Protein AF-A0A2C6CRL5-F1 (afdb_monomer)

Foldseek 3Di:
DVVVVVVVVVVVVVPDPDQPDPPPPVQVVLVVCVVVPHPSNPCVSVVSCCVVVVVVVVVVVVVVVVVVVVVVVVVVPPPPPDDDPPPPDDD

Secondary structure (DSSP, 8-state):
-HHHHHHHHHHHHHT------S-HHHHHHHHHHHHTT-STTTTHHHHHHHHHHHHHHHHHHHHHHHHHHHHHHHTT---PPPPPTT-S---

Structure (mmCIF, N/CA/C/O backbone):
data_AF-A0A2C6CRL5-F1
#
_entry.id   AF-A0A2C6CRL5-F1
#
loop_
_atom_site.group_PDB
_atom_site.id
_atom_site.type_symbol
_atom_site.label_atom_id
_atom_site.label_alt_id
_atom_site.label_comp_id
_atom_site.label_asym_id
_atom_site.label_entity_id
_atom_site.label_seq_id
_atom_site.pdbx_PDB_ins_code
_atom_site.Cartn_x
_atom_site.Cartn_y
_atom_site.Cartn_z
_atom_site.occupancy
_atom_site.B_iso_or_equiv
_atom_site.auth_seq_id
_atom_site.auth_comp_id
_atom_site.auth_asym_id
_atom_site.auth_atom_id
_atom_site.pdbx_PDB_model_num
ATOM 1 N N . MET A 1 1 ? -0.430 24.802 20.944 1.00 59.28 1 MET A N 1
ATOM 2 C CA . MET A 1 1 ? 0.181 23.509 20.557 1.00 59.28 1 MET A CA 1
ATOM 3 C C . MET A 1 1 ? -0.634 22.768 19.497 1.00 59.28 1 MET A C 1
ATOM 5 O O . MET A 1 1 ? -0.069 22.505 18.449 1.00 59.28 1 MET A O 1
ATOM 9 N N . GLN A 1 2 ? -1.948 22.546 19.664 1.00 68.44 2 GLN A N 1
ATOM 10 C CA . GLN A 1 2 ? -2.783 21.834 18.666 1.00 68.44 2 GLN A CA 1
ATOM 11 C C . GLN A 1 2 ? -2.682 22.362 17.221 1.00 68.44 2 GLN A C 1
ATOM 13 O O . GLN A 1 2 ? -2.631 21.574 16.284 1.00 68.44 2 GLN A O 1
ATOM 18 N N . ARG A 1 3 ? -2.602 23.686 17.024 1.00 75.75 3 ARG A N 1
ATOM 19 C CA . ARG A 1 3 ? -2.474 24.290 15.682 1.00 75.75 3 ARG A CA 1
ATOM 20 C C . ARG A 1 3 ? -1.139 23.968 15.003 1.00 75.75 3 ARG A C 1
ATOM 22 O O . ARG A 1 3 ? -1.098 23.775 13.796 1.00 75.75 3 ARG A O 1
ATOM 29 N N . PHE A 1 4 ? -0.068 23.866 15.788 1.00 87.12 4 PHE A N 1
ATOM 30 C CA . PHE A 1 4 ? 1.265 23.525 15.294 1.00 87.12 4 PHE A CA 1
ATOM 31 C C . PHE A 1 4 ? 1.362 22.032 14.965 1.00 87.12 4 PHE A C 1
ATOM 33 O O . PHE A 1 4 ? 1.922 21.659 13.942 1.00 87.12 4 PHE A O 1
ATOM 40 N N . THR A 1 5 ? 0.730 21.183 15.781 1.00 88.12 5 THR A N 1
ATOM 41 C CA . THR A 1 5 ? 0.613 19.741 15.525 1.00 88.12 5 THR A CA 1
ATOM 42 C C . THR A 1 5 ? -0.153 19.450 14.233 1.00 88.12 5 THR A C 1
ATOM 44 O O . THR A 1 5 ? 0.283 18.613 13.452 1.00 88.12 5 THR A O 1
ATOM 47 N N . LEU A 1 6 ? -1.255 20.166 13.972 1.00 90.38 6 LEU A N 1
ATOM 48 C CA . LEU A 1 6 ? -2.017 20.037 12.723 1.00 90.38 6 LEU A CA 1
ATOM 49 C C . LEU A 1 6 ? -1.213 20.494 11.503 1.00 90.38 6 LEU A C 1
ATOM 51 O O . LEU A 1 6 ? -1.237 19.825 10.476 1.00 90.38 6 LEU A O 1
ATOM 55 N N . PHE A 1 7 ? -0.474 21.597 11.626 1.00 92.19 7 PHE A N 1
ATOM 56 C CA . PHE A 1 7 ? 0.397 22.088 10.560 1.00 92.19 7 PHE A CA 1
ATOM 57 C C . PHE A 1 7 ? 1.522 21.095 10.230 1.00 92.19 7 PHE A C 1
ATOM 59 O O . PHE A 1 7 ? 1.765 20.809 9.061 1.00 92.19 7 PHE A O 1
ATOM 66 N N . 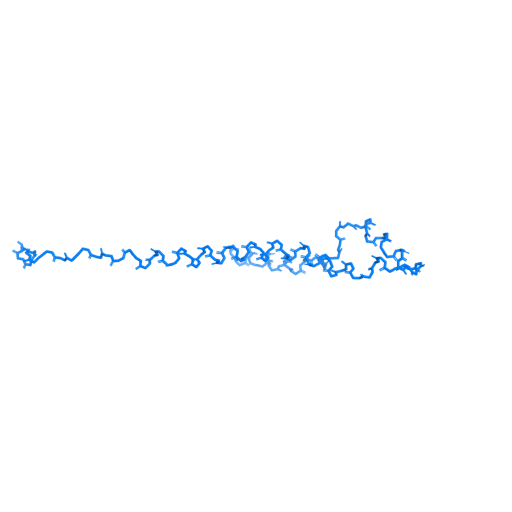LEU A 1 8 ? 2.153 20.507 11.251 1.00 91.00 8 LEU A N 1
ATOM 67 C CA . LEU A 1 8 ? 3.161 19.456 11.088 1.00 91.00 8 LEU A CA 1
ATOM 68 C C . LEU A 1 8 ? 2.592 18.199 10.421 1.00 91.00 8 LEU A C 1
ATOM 70 O O . LEU A 1 8 ? 3.218 17.654 9.519 1.00 91.00 8 LEU A O 1
ATOM 74 N N . LEU A 1 9 ? 1.396 17.763 10.825 1.00 89.94 9 LEU A N 1
ATOM 75 C CA . LEU A 1 9 ? 0.701 16.631 10.205 1.00 89.94 9 LEU A CA 1
ATOM 76 C C . LEU A 1 9 ? 0.402 16.880 8.725 1.00 89.94 9 LEU A C 1
ATOM 78 O O . LEU A 1 9 ? 0.613 15.998 7.896 1.00 89.94 9 LEU A O 1
ATOM 82 N N . LEU A 1 10 ? -0.055 18.089 8.400 1.00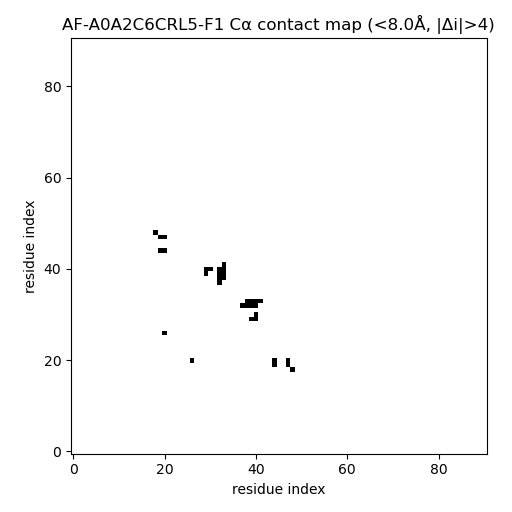 89.94 10 LEU A N 1
ATOM 83 C CA . LEU A 1 10 ? -0.332 18.499 7.029 1.00 89.94 10 LEU A CA 1
ATOM 84 C C . LEU A 1 10 ? 0.952 18.484 6.186 1.00 89.94 10 LEU A C 1
ATOM 86 O O . LEU A 1 10 ? 0.972 17.930 5.093 1.00 89.94 10 LEU A O 1
ATOM 90 N N . LEU A 1 11 ? 2.041 19.037 6.721 1.00 89.75 11 LEU A N 1
ATOM 91 C CA . LEU A 1 11 ? 3.334 19.092 6.044 1.00 89.75 11 LEU A CA 1
ATOM 92 C C . LEU A 1 11 ? 3.909 17.694 5.779 1.00 89.75 11 LEU A C 1
ATOM 94 O O . LEU A 1 11 ? 4.400 17.440 4.685 1.00 89.75 11 LEU A O 1
ATOM 98 N N . VAL A 1 12 ? 3.791 16.771 6.737 1.00 85.19 12 VAL A N 1
ATOM 99 C CA . VAL A 1 12 ? 4.202 15.368 6.556 1.00 85.19 12 VAL A CA 1
ATOM 100 C C . VAL A 1 12 ? 3.364 14.677 5.482 1.00 85.19 12 VAL A C 1
ATOM 102 O O . VAL A 1 12 ? 3.921 13.951 4.667 1.00 85.19 12 VAL A O 1
ATOM 105 N N . PHE A 1 13 ? 2.053 14.927 5.436 1.00 82.75 13 PHE A N 1
ATOM 106 C CA . PHE A 1 13 ? 1.162 14.344 4.430 1.00 82.75 13 PHE A CA 1
ATOM 107 C C . PHE A 1 13 ? 1.515 14.785 3.002 1.00 82.75 13 PHE A C 1
ATOM 109 O O . PHE A 1 13 ? 1.534 13.960 2.094 1.00 82.75 13 PHE A O 1
ATOM 116 N N . PHE A 1 14 ? 1.854 16.063 2.808 1.00 81.50 14 PHE A N 1
ATOM 117 C CA . PHE A 1 14 ? 2.286 16.588 1.506 1.00 81.50 14 PHE A CA 1
ATOM 118 C C . PHE A 1 14 ? 3.742 16.255 1.152 1.00 81.50 14 PHE A C 1
ATOM 120 O O . PHE A 1 14 ? 4.121 16.359 -0.011 1.00 81.50 14 PHE A O 1
ATOM 127 N N . ALA A 1 15 ? 4.554 15.855 2.132 1.00 78.69 15 ALA A N 1
ATOM 128 C CA . ALA A 1 15 ? 5.941 15.441 1.932 1.00 78.69 15 ALA A CA 1
ATOM 129 C C . ALA A 1 15 ? 6.097 13.932 1.677 1.00 78.69 15 ALA A C 1
ATOM 131 O O . ALA A 1 15 ? 7.225 13.458 1.537 1.00 78.69 15 ALA A O 1
ATOM 132 N N . LEU A 1 16 ? 4.998 13.168 1.629 1.00 69.88 16 LEU A N 1
ATOM 133 C CA . LEU A 1 16 ? 5.056 11.758 1.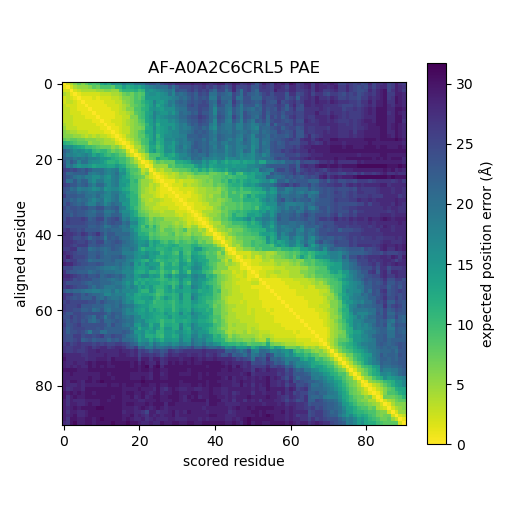258 1.00 69.88 16 LEU A CA 1
ATOM 134 C C . LEU A 1 16 ? 5.505 11.654 -0.208 1.00 69.88 16 LEU A C 1
ATOM 136 O O . LEU A 1 16 ? 4.807 12.165 -1.086 1.00 69.88 16 LEU A O 1
ATOM 140 N N . PRO A 1 17 ? 6.652 11.017 -0.503 1.00 61.09 17 PRO A N 1
ATOM 141 C CA . PRO A 1 17 ? 7.044 10.786 -1.882 1.00 61.09 17 PRO A CA 1
ATOM 142 C C . PRO A 1 17 ? 6.013 9.879 -2.562 1.00 61.09 17 PRO A C 1
ATOM 144 O O . PRO A 1 17 ? 5.456 8.974 -1.932 1.00 61.09 17 PRO A O 1
ATOM 1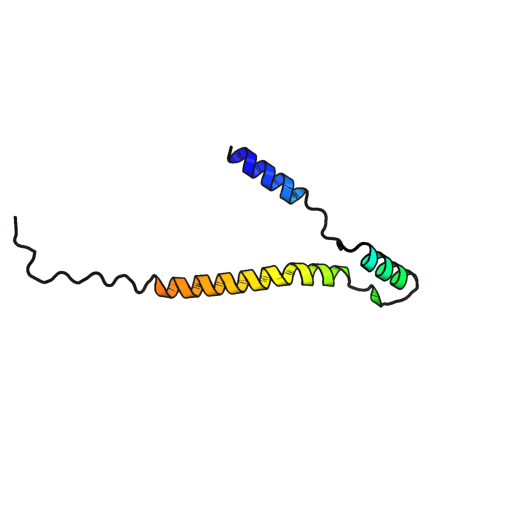47 N N . GLU A 1 18 ? 5.792 10.110 -3.858 1.00 58.28 18 GLU A N 1
ATOM 148 C CA . GLU A 1 18 ? 5.069 9.187 -4.732 1.00 58.28 18 GLU A CA 1
ATOM 149 C C . GLU A 1 18 ? 5.584 7.766 -4.477 1.00 58.28 18 GLU A C 1
ATOM 151 O O . GLU A 1 18 ? 6.793 7.517 -4.483 1.00 58.28 18 GLU A O 1
ATOM 156 N N . LEU A 1 19 ? 4.660 6.850 -4.189 1.00 55.84 19 LEU A N 1
ATOM 157 C CA . LEU A 1 19 ? 4.898 5.507 -3.656 1.00 55.84 19 LEU A CA 1
ATOM 158 C C . LEU A 1 19 ? 5.470 4.556 -4.726 1.00 55.84 19 LEU A C 1
ATOM 160 O O . LEU A 1 19 ? 4.970 3.459 -4.965 1.00 55.84 19 LEU A O 1
ATOM 164 N N . ALA A 1 20 ? 6.519 4.987 -5.415 1.00 54.31 20 ALA A N 1
ATOM 165 C CA . ALA A 1 20 ? 7.145 4.267 -6.500 1.00 54.31 20 ALA A CA 1
ATOM 166 C C . ALA A 1 20 ? 8.153 3.257 -5.925 1.00 54.31 20 ALA A C 1
ATOM 168 O O . ALA A 1 20 ? 9.303 3.594 -5.671 1.00 54.31 20 ALA A O 1
ATOM 169 N N . ALA A 1 21 ? 7.685 2.024 -5.706 1.00 50.41 21 ALA A N 1
ATOM 170 C CA . ALA A 1 21 ? 8.452 0.799 -5.430 1.00 50.41 21 ALA A CA 1
ATOM 171 C C . ALA A 1 21 ? 9.689 0.959 -4.512 1.00 50.41 21 ALA A C 1
ATOM 173 O O . ALA A 1 21 ? 10.797 1.207 -4.979 1.00 50.41 21 ALA A O 1
ATOM 174 N N . GLN A 1 22 ? 9.550 0.688 -3.211 1.00 47.28 22 GLN A N 1
ATOM 175 C CA . GLN A 1 22 ? 10.677 0.731 -2.259 1.00 47.28 22 GLN A CA 1
ATOM 176 C C . GLN A 1 22 ? 11.699 -0.423 -2.385 1.00 47.28 22 GLN A C 1
ATOM 178 O O . GLN A 1 22 ? 12.585 -0.559 -1.545 1.00 47.28 22 GLN A O 1
ATOM 183 N N . CYS A 1 23 ? 11.645 -1.234 -3.444 1.00 64.44 23 CYS A N 1
ATOM 184 C CA . CYS A 1 23 ? 12.730 -2.154 -3.790 1.00 64.44 23 CYS A CA 1
ATOM 185 C C . CYS A 1 23 ? 13.375 -1.697 -5.108 1.00 64.44 23 CYS A C 1
ATOM 187 O O . CYS A 1 23 ? 12.933 -2.124 -6.179 1.00 64.44 23 CYS A O 1
ATOM 189 N N . PRO A 1 24 ? 14.423 -0.847 -5.056 1.00 58.50 24 PRO A N 1
ATOM 190 C CA . PRO A 1 24 ? 15.075 -0.320 -6.256 1.00 58.50 24 PRO A CA 1
ATOM 191 C C . PRO A 1 24 ? 15.690 -1.429 -7.121 1.00 58.50 24 PRO A C 1
ATOM 193 O O . PRO A 1 24 ? 15.791 -1.273 -8.333 1.00 58.50 24 PRO A O 1
ATOM 196 N N . MET A 1 25 ? 16.022 -2.582 -6.524 1.00 55.88 25 MET A N 1
ATOM 197 C CA . MET A 1 25 ? 16.571 -3.725 -7.255 1.00 55.88 25 MET A CA 1
ATOM 198 C C . MET A 1 25 ? 15.518 -4.415 -8.143 1.00 55.88 25 MET A C 1
ATOM 200 O O . MET A 1 25 ? 15.757 -4.615 -9.329 1.00 55.88 25 MET A O 1
ATOM 204 N N . CYS A 1 26 ? 14.324 -4.710 -7.612 1.00 64.50 26 CYS A N 1
ATOM 205 C CA . CYS A 1 26 ? 13.257 -5.380 -8.369 1.00 64.50 26 CYS A CA 1
ATOM 206 C C . CYS A 1 26 ? 12.708 -4.503 -9.502 1.00 64.50 26 CYS A C 1
ATOM 208 O O . CYS A 1 26 ? 12.367 -5.006 -10.570 1.00 64.50 26 CYS A O 1
ATOM 210 N N . ARG A 1 27 ? 12.660 -3.183 -9.283 1.00 64.44 27 ARG A N 1
ATOM 211 C CA . ARG A 1 27 ? 12.248 -2.217 -10.304 1.00 64.44 27 ARG A CA 1
ATOM 212 C C . ARG A 1 27 ? 13.274 -2.109 -11.434 1.00 64.44 27 ARG A C 1
ATOM 214 O O . ARG A 1 27 ? 12.886 -2.192 -12.593 1.00 64.44 27 ARG A O 1
ATOM 221 N N . ALA A 1 28 ? 14.563 -2.002 -11.108 1.00 66.56 28 ALA A N 1
ATOM 222 C CA . ALA A 1 28 ? 15.624 -1.908 -12.109 1.00 66.56 28 ALA A CA 1
ATOM 223 C C . ALA A 1 28 ? 15.683 -3.146 -13.020 1.00 66.56 28 ALA A C 1
ATOM 225 O O . ALA A 1 28 ? 15.847 -3.009 -14.232 1.00 66.56 28 ALA A O 1
ATOM 226 N N . THR A 1 29 ? 15.493 -4.351 -12.470 1.00 68.94 29 THR A N 1
ATOM 227 C CA . THR A 1 29 ? 15.436 -5.595 -13.258 1.00 68.94 29 THR A CA 1
ATOM 228 C C . THR A 1 29 ? 14.198 -5.657 -14.155 1.00 68.94 29 THR A C 1
ATOM 230 O O . THR A 1 29 ? 14.299 -6.061 -15.311 1.00 68.94 29 THR A O 1
ATOM 233 N N . ALA A 1 30 ? 13.032 -5.228 -13.667 1.00 68.88 30 ALA A N 1
ATOM 234 C CA . ALA A 1 30 ? 11.806 -5.209 -14.465 1.00 68.88 30 ALA A CA 1
ATOM 235 C C . ALA A 1 30 ? 11.864 -4.173 -15.607 1.00 68.88 30 ALA A C 1
ATOM 237 O O . ALA A 1 30 ? 11.447 -4.467 -16.727 1.00 68.88 30 ALA A O 1
ATOM 238 N N . GLU A 1 31 ? 12.425 -2.986 -15.351 1.00 66.31 31 GLU A N 1
ATOM 239 C CA . GLU A 1 31 ? 12.609 -1.931 -16.358 1.00 66.31 31 GLU A CA 1
ATOM 240 C C . GLU A 1 31 ? 13.656 -2.323 -17.416 1.00 66.31 31 GLU A C 1
ATOM 242 O O . GLU A 1 31 ? 13.425 -2.118 -18.607 1.00 66.31 31 GLU A O 1
ATOM 247 N N . THR A 1 32 ? 14.769 -2.957 -17.022 1.00 67.19 32 THR A N 1
ATOM 248 C CA . THR A 1 32 ? 15.779 -3.457 -17.979 1.00 67.19 32 THR A CA 1
ATOM 249 C C . THR A 1 32 ? 15.266 -4.614 -18.834 1.00 67.19 32 THR A C 1
ATOM 251 O O . THR A 1 32 ? 15.566 -4.659 -20.025 1.00 67.19 32 THR A O 1
ATOM 254 N N . ASN A 1 33 ? 14.452 -5.521 -18.287 1.00 70.50 33 ASN A N 1
ATOM 255 C CA . ASN A 1 33 ? 13.800 -6.557 -19.094 1.00 70.50 33 ASN A CA 1
ATOM 256 C C . ASN A 1 33 ? 12.813 -5.956 -20.103 1.00 70.50 33 ASN A C 1
ATOM 258 O O . ASN A 1 33 ? 12.802 -6.378 -21.257 1.00 70.50 33 ASN A O 1
ATOM 262 N N . LEU A 1 34 ? 12.054 -4.925 -19.715 1.00 72.69 34 LEU A N 1
ATOM 263 C CA . LEU A 1 34 ? 11.143 -4.226 -20.625 1.00 72.69 34 LEU A CA 1
ATOM 264 C C . LEU A 1 34 ? 11.886 -3.469 -21.739 1.00 72.69 34 LEU A C 1
ATOM 266 O O . LEU A 1 34 ? 11.475 -3.532 -22.896 1.00 72.69 34 LEU A O 1
ATOM 270 N N . ALA A 1 35 ? 13.012 -2.820 -21.420 1.00 68.31 35 ALA A N 1
ATOM 271 C CA . ALA A 1 35 ? 13.861 -2.131 -22.399 1.00 68.31 35 ALA A CA 1
ATOM 272 C C . ALA A 1 35 ? 14.476 -3.080 -23.446 1.00 68.31 35 ALA A C 1
ATOM 274 O O . ALA A 1 35 ? 14.718 -2.672 -24.579 1.00 68.31 35 ALA A O 1
ATOM 275 N N . ASN A 1 36 ? 14.676 -4.351 -23.085 1.00 78.06 36 ASN A N 1
ATOM 276 C CA . ASN A 1 36 ? 15.179 -5.401 -23.973 1.00 78.06 36 ASN A CA 1
ATOM 277 C C . ASN A 1 36 ? 14.059 -6.199 -24.677 1.00 78.06 36 ASN A C 1
ATOM 279 O O . ASN A 1 36 ? 14.336 -7.222 -25.300 1.00 78.06 36 ASN A O 1
ATOM 283 N N . GLY A 1 37 ? 12.800 -5.745 -24.595 1.00 73.94 37 GLY A N 1
ATOM 284 C CA . GLY A 1 37 ? 11.652 -6.349 -25.287 1.00 73.94 37 GLY A CA 1
ATOM 285 C C . GLY A 1 37 ? 10.887 -7.420 -24.498 1.00 73.94 37 GLY A C 1
ATOM 286 O O . GLY A 1 37 ? 9.976 -8.039 -25.046 1.00 73.94 37 GLY A O 1
ATOM 287 N N . GLY A 1 38 ? 11.220 -7.645 -23.225 1.00 69.50 38 GLY A N 1
ATOM 288 C CA . GLY A 1 38 ? 10.497 -8.552 -22.330 1.00 69.50 38 GLY A CA 1
ATOM 289 C C . GLY A 1 38 ? 9.215 -7.930 -21.765 1.00 69.50 38 GLY A C 1
ATOM 290 O O . GLY A 1 38 ? 9.134 -6.731 -21.535 1.00 69.50 38 GLY A O 1
ATOM 291 N N . THR A 1 39 ? 8.184 -8.730 -21.498 1.00 69.38 39 THR A N 1
ATOM 292 C CA . THR A 1 39 ? 6.878 -8.231 -21.013 1.00 69.38 39 THR A CA 1
ATOM 293 C C . THR A 1 39 ? 6.732 -8.242 -19.490 1.00 69.38 39 THR A C 1
ATOM 295 O O . THR A 1 39 ? 5.740 -7.745 -18.964 1.00 69.38 39 THR A O 1
ATOM 298 N N . GLU A 1 40 ? 7.715 -8.779 -18.767 1.00 65.31 40 GLU A N 1
ATOM 299 C CA . GLU A 1 40 ? 7.634 -9.068 -17.326 1.00 65.31 40 GLU A CA 1
ATOM 300 C C . GLU A 1 40 ? 7.557 -7.816 -16.428 1.00 65.31 40 GLU A C 1
ATOM 302 O O . GLU A 1 40 ? 7.176 -7.908 -15.264 1.00 65.31 40 GLU A O 1
ATOM 307 N N . GLY A 1 41 ? 7.866 -6.631 -16.970 1.00 62.34 41 GLY A N 1
ATOM 308 C CA . GLY A 1 41 ? 7.732 -5.343 -16.278 1.00 62.34 41 GLY A CA 1
ATOM 309 C C . GLY A 1 41 ? 6.402 -4.610 -16.505 1.00 62.3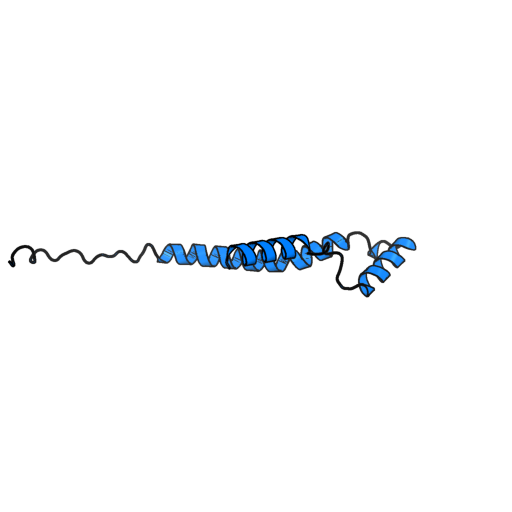4 41 GLY A C 1
ATOM 310 O O . GLY A 1 41 ? 6.161 -3.578 -15.872 1.00 62.34 41 GLY A O 1
ATOM 311 N N . GLN A 1 42 ? 5.525 -5.099 -17.392 1.00 63.97 42 GLN A N 1
ATOM 312 C CA . GLN A 1 42 ? 4.252 -4.428 -17.672 1.00 63.97 42 GLN A CA 1
ATOM 313 C C . GLN A 1 42 ? 3.297 -4.559 -16.474 1.00 63.97 42 GLN A C 1
ATOM 315 O O . GLN A 1 42 ? 2.881 -5.651 -16.104 1.00 63.97 42 GLN A O 1
ATOM 320 N N . GLY A 1 43 ? 2.927 -3.428 -15.863 1.00 65.44 43 GLY A N 1
ATOM 321 C CA . GLY A 1 43 ? 1.937 -3.382 -14.776 1.00 65.44 43 GLY A CA 1
ATOM 322 C C . GLY A 1 43 ? 2.498 -3.420 -13.348 1.00 65.44 43 GLY A C 1
ATOM 323 O O . GLY A 1 43 ? 1.715 -3.415 -12.398 1.00 65.44 43 GLY A O 1
ATOM 324 N N . LEU A 1 44 ? 3.824 -3.370 -13.167 1.00 62.53 44 LEU A N 1
ATOM 325 C CA . LEU A 1 44 ? 4.474 -3.369 -11.845 1.00 62.53 44 LEU A CA 1
ATOM 326 C C . LEU A 1 44 ? 3.938 -2.272 -10.899 1.00 62.53 44 LEU A C 1
ATOM 328 O O . LEU A 1 44 ? 3.751 -2.513 -9.707 1.00 62.53 44 LEU A O 1
ATOM 332 N N . ASN A 1 45 ? 3.632 -1.085 -11.432 1.00 61.75 45 ASN A N 1
ATOM 333 C CA . ASN A 1 45 ? 3.110 0.040 -10.646 1.00 61.75 45 ASN A CA 1
ATOM 334 C C . ASN A 1 45 ? 1.719 -0.259 -10.043 1.00 61.75 45 ASN A C 1
ATOM 336 O O . ASN A 1 45 ? 1.444 0.066 -8.888 1.00 61.75 45 ASN A O 1
ATOM 340 N N . ASN A 1 46 ? 0.874 -0.990 -10.779 1.00 67.12 46 ASN A N 1
ATOM 341 C CA . ASN A 1 46 ? -0.440 -1.413 -10.287 1.00 67.12 46 ASN A CA 1
ATOM 342 C C . ASN A 1 46 ? -0.311 -2.471 -9.183 1.00 67.12 46 ASN A C 1
ATOM 344 O O . ASN A 1 46 ? -1.062 -2.439 -8.210 1.00 67.12 46 ASN A O 1
ATOM 348 N N . GLY A 1 47 ? 0.669 -3.375 -9.298 1.00 67.88 47 GLY A N 1
ATOM 349 C CA . GLY A 1 47 ? 0.941 -4.394 -8.280 1.00 67.88 47 GLY A CA 1
ATOM 350 C C . GLY A 1 47 ? 1.328 -3.800 -6.921 1.00 67.88 47 GLY A C 1
ATOM 351 O O . GLY A 1 47 ? 0.863 -4.274 -5.885 1.00 67.88 47 GLY A O 1
ATOM 352 N N . ILE A 1 48 ? 2.114 -2.719 -6.912 1.00 70.94 48 ILE A N 1
ATOM 353 C CA . ILE A 1 48 ? 2.544 -2.038 -5.679 1.00 70.94 48 ILE A CA 1
ATOM 354 C C . ILE A 1 48 ? 1.366 -1.353 -4.984 1.00 70.94 48 ILE A C 1
ATOM 356 O O . ILE A 1 48 ? 1.189 -1.527 -3.777 1.00 70.94 48 ILE A O 1
ATOM 360 N N . MET A 1 49 ? 0.525 -0.628 -5.732 1.00 69.62 49 MET A N 1
ATOM 361 C CA . MET A 1 49 ? -0.679 -0.017 -5.156 1.00 69.62 49 MET A CA 1
ATOM 362 C C . MET A 1 49 ? -1.642 -1.072 -4.596 1.00 69.62 49 MET A C 1
ATOM 364 O O . MET A 1 49 ? -2.234 -0.856 -3.540 1.00 69.62 49 MET A O 1
ATOM 368 N N . TYR A 1 50 ? -1.761 -2.233 -5.249 1.00 73.62 50 TYR A N 1
ATOM 369 C CA . TYR A 1 50 ? -2.623 -3.317 -4.775 1.00 73.62 50 TYR A CA 1
ATOM 370 C C . TYR A 1 50 ? -2.096 -3.949 -3.479 1.00 73.62 50 TYR A C 1
ATOM 372 O O . TYR A 1 50 ? -2.856 -4.116 -2.528 1.00 73.62 50 TYR A O 1
ATOM 380 N N . MET A 1 51 ? -0.793 -4.241 -3.402 1.00 75.81 51 MET A N 1
ATOM 381 C CA . MET A 1 51 ? -0.168 -4.833 -2.211 1.00 75.81 51 MET A CA 1
ATOM 382 C C . MET A 1 51 ? -0.169 -3.891 -1.004 1.00 75.81 51 MET A C 1
ATOM 384 O O . MET A 1 51 ? -0.349 -4.347 0.123 1.00 75.81 51 MET A O 1
ATOM 388 N N . LEU A 1 52 ? -0.008 -2.582 -1.225 1.00 77.56 52 LEU A N 1
ATOM 389 C CA . LEU A 1 52 ? -0.071 -1.588 -0.153 1.00 77.56 52 LEU A CA 1
ATOM 390 C C . LEU A 1 52 ? -1.513 -1.253 0.242 1.00 77.56 52 LEU A C 1
ATOM 392 O O . LEU A 1 52 ? -1.777 -1.077 1.424 1.00 77.56 52 LEU A O 1
ATOM 396 N N . GLY A 1 53 ? -2.459 -1.211 -0.700 1.00 84.94 53 GLY A N 1
ATOM 397 C CA . GLY A 1 53 ? -3.866 -0.900 -0.423 1.00 84.94 53 GLY A CA 1
ATOM 398 C C . GLY A 1 53 ? -4.643 -2.037 0.250 1.00 84.94 53 GLY A C 1
ATOM 399 O O . GLY A 1 53 ? -5.462 -1.792 1.138 1.00 84.94 53 GLY A O 1
ATOM 400 N N . MET A 1 54 ? -4.371 -3.289 -0.127 1.00 89.06 54 MET A N 1
ATOM 401 C CA . MET A 1 54 ? -5.074 -4.473 0.380 1.00 89.06 54 MET A CA 1
ATOM 402 C C . MET A 1 54 ? -5.085 -4.604 1.919 1.00 89.06 54 MET A C 1
ATOM 404 O O . MET A 1 54 ? -6.179 -4.774 2.467 1.00 89.06 54 MET A O 1
ATOM 408 N N . PRO A 1 55 ? -3.963 -4.459 2.658 1.00 85.06 55 PRO A N 1
ATOM 409 C CA . PRO A 1 55 ? -3.983 -4.585 4.117 1.00 85.06 55 PRO A CA 1
ATOM 410 C C . PRO A 1 55 ? -4.871 -3.531 4.794 1.00 85.06 55 PRO A C 1
ATOM 412 O O . PRO A 1 55 ? -5.588 -3.856 5.742 1.00 85.06 55 PRO A O 1
ATOM 415 N N . TYR A 1 56 ? -4.904 -2.293 4.288 1.00 90.06 56 TYR A N 1
ATOM 416 C CA . TYR A 1 56 ? -5.780 -1.251 4.834 1.00 90.06 56 TYR A CA 1
ATOM 417 C C . TYR A 1 56 ? -7.256 -1.536 4.559 1.00 90.06 56 TYR A C 1
ATOM 419 O O . TYR A 1 56 ? -8.088 -1.333 5.444 1.00 90.06 56 TYR A O 1
ATOM 427 N N . LEU A 1 57 ? -7.586 -2.049 3.369 1.00 93.44 57 LEU A N 1
ATOM 428 C CA . LEU A 1 57 ? -8.954 -2.451 3.041 1.00 93.44 57 LEU A CA 1
ATOM 429 C C . LEU A 1 57 ? -9.427 -3.585 3.951 1.00 93.44 57 LEU A C 1
ATOM 431 O O . LEU A 1 57 ? -10.525 -3.502 4.502 1.00 93.44 57 LEU A O 1
ATOM 435 N N . VAL A 1 58 ? -8.599 -4.608 4.175 1.00 95.56 58 VAL A N 1
ATOM 436 C CA . VAL A 1 58 ? -8.942 -5.725 5.067 1.00 95.56 58 VAL A CA 1
ATOM 437 C C . VAL A 1 58 ? -9.186 -5.229 6.492 1.00 95.56 58 VAL A C 1
ATOM 439 O O . VAL A 1 58 ? -10.242 -5.505 7.065 1.00 95.56 58 VAL A O 1
ATOM 442 N N . ILE A 1 59 ? -8.259 -4.443 7.047 1.00 95.88 59 ILE A N 1
ATOM 443 C CA . ILE A 1 59 ? -8.378 -3.914 8.413 1.00 95.88 59 ILE A CA 1
ATOM 444 C C . ILE A 1 59 ? -9.605 -3.004 8.543 1.00 95.88 59 ILE A C 1
ATOM 446 O O . ILE A 1 59 ? -10.384 -3.160 9.485 1.00 95.88 59 ILE A O 1
ATOM 450 N N . GLY A 1 60 ? -9.817 -2.090 7.592 1.00 96.69 60 GLY A N 1
ATOM 451 C CA . GLY A 1 60 ? -10.964 -1.180 7.591 1.00 96.69 60 GLY A CA 1
ATOM 452 C C . GLY A 1 60 ? -12.298 -1.922 7.529 1.00 96.69 60 GLY A C 1
ATOM 453 O O . GLY A 1 60 ? -13.227 -1.591 8.267 1.00 96.69 60 GLY A O 1
ATOM 454 N N . THR A 1 61 ? -12.375 -2.981 6.722 1.00 96.50 61 THR A N 1
ATOM 455 C CA . THR A 1 61 ? -13.580 -3.808 6.593 1.00 96.50 61 THR A CA 1
ATOM 456 C C . THR A 1 61 ? -13.885 -4.545 7.899 1.00 96.50 61 THR A C 1
ATOM 458 O O . THR A 1 61 ? -15.004 -4.467 8.409 1.00 96.50 61 THR A O 1
ATOM 461 N N . ILE A 1 62 ? -12.884 -5.197 8.500 1.00 96.12 62 ILE A N 1
ATOM 462 C CA . ILE A 1 62 ? -13.027 -5.894 9.789 1.00 96.12 62 ILE A CA 1
ATOM 463 C C . ILE A 1 62 ? -13.441 -4.913 10.895 1.00 96.12 62 ILE A C 1
ATOM 465 O O . ILE A 1 62 ? -14.389 -5.184 11.637 1.00 96.12 62 ILE A O 1
ATOM 469 N N . ALA A 1 63 ? -12.779 -3.756 10.984 1.00 95.44 63 ALA A N 1
ATOM 470 C CA . ALA A 1 63 ? -13.088 -2.726 11.973 1.00 95.44 63 ALA A CA 1
ATOM 471 C C . ALA A 1 63 ? -14.524 -2.195 11.821 1.00 95.44 63 ALA A C 1
ATOM 473 O O . ALA A 1 63 ? -15.246 -2.064 12.815 1.00 95.44 63 ALA A O 1
ATOM 474 N N . PHE A 1 64 ? -14.970 -1.950 10.585 1.00 95.62 64 PHE A N 1
ATOM 475 C CA . PHE A 1 64 ? -16.331 -1.505 10.288 1.00 95.62 64 PHE A CA 1
ATOM 476 C C . PHE A 1 64 ? -17.384 -2.534 10.718 1.00 95.62 64 PHE A C 1
ATOM 478 O O . PHE A 1 64 ? -18.348 -2.182 11.407 1.00 95.62 64 PHE A O 1
ATOM 485 N N . PHE A 1 65 ? -17.197 -3.812 10.367 1.00 95.62 65 PHE A N 1
ATOM 486 C CA . PHE A 1 65 ? -18.122 -4.876 10.768 1.00 95.62 65 PHE A CA 1
ATOM 487 C C . PHE A 1 65 ? -18.148 -5.079 12.283 1.00 95.62 65 PHE A C 1
ATOM 489 O O . PHE A 1 65 ? -19.229 -5.226 12.858 1.00 95.62 65 PHE A O 1
ATOM 496 N N . TRP A 1 66 ? -16.991 -5.028 12.947 1.00 94.06 66 TRP A N 1
ATOM 497 C CA . TRP A 1 66 ? -16.904 -5.129 14.403 1.00 94.06 66 TRP A CA 1
ATOM 498 C C . TRP A 1 66 ? -17.661 -3.994 15.101 1.00 94.06 66 TRP A C 1
ATOM 500 O O . TRP A 1 66 ? -18.482 -4.242 15.987 1.00 94.06 66 TRP A O 1
ATOM 510 N N . TRP A 1 67 ? -17.452 -2.754 14.658 1.00 92.88 67 TRP A N 1
ATOM 511 C CA . TRP A 1 67 ? -18.146 -1.585 15.191 1.00 92.88 67 TRP A CA 1
ATOM 512 C C . TRP A 1 67 ? -19.658 -1.656 14.959 1.00 92.88 67 TRP A C 1
ATOM 514 O O . TRP A 1 67 ? -20.442 -1.436 15.885 1.00 92.88 67 TRP A O 1
ATOM 524 N N . ARG A 1 68 ? -20.082 -2.037 13.747 1.00 90.38 68 ARG A N 1
ATOM 525 C CA . ARG A 1 68 ? -21.499 -2.233 13.413 1.00 90.38 68 ARG A CA 1
ATOM 526 C C . ARG A 1 68 ? -22.139 -3.311 14.286 1.00 90.38 68 ARG A C 1
ATOM 528 O O . ARG A 1 68 ? -23.271 -3.129 14.726 1.00 90.38 68 ARG A O 1
ATOM 535 N N . ASN A 1 69 ? -21.436 -4.413 14.544 1.00 87.88 69 ASN A N 1
ATOM 536 C CA . ASN A 1 69 ? -21.950 -5.496 15.376 1.00 87.88 69 ASN A CA 1
ATOM 537 C C . ASN A 1 69 ? -22.066 -5.081 16.851 1.00 87.88 69 ASN A C 1
ATOM 539 O O . ASN A 1 69 ? -23.068 -5.375 17.494 1.00 87.88 69 ASN A O 1
ATOM 543 N N . ARG A 1 70 ? -21.096 -4.323 17.380 1.00 80.25 70 ARG A N 1
ATOM 544 C CA . ARG A 1 70 ? -21.155 -3.828 18.765 1.00 80.25 70 ARG A CA 1
ATOM 545 C C . ARG A 1 70 ? -22.229 -2.770 18.998 1.00 80.25 70 ARG A C 1
ATOM 547 O O . ARG A 1 70 ? -22.791 -2.726 20.087 1.00 80.25 70 ARG A O 1
ATOM 554 N N . ARG A 1 71 ? -22.576 -1.965 17.990 1.00 66.38 71 ARG A N 1
ATOM 555 C CA . ARG A 1 71 ? -23.695 -1.014 18.108 1.00 66.38 71 ARG A CA 1
ATOM 556 C C . ARG A 1 71 ? -25.052 -1.696 18.255 1.00 66.38 71 ARG A C 1
ATOM 558 O O . ARG A 1 71 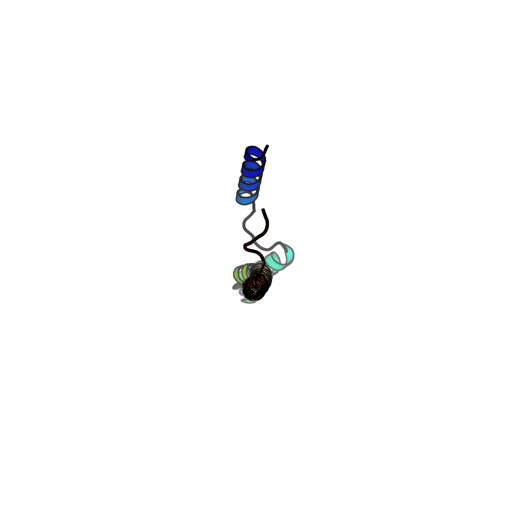? -25.888 -1.182 18.980 1.00 66.38 71 ARG A O 1
ATOM 565 N N . LYS A 1 72 ? -25.235 -2.900 17.705 1.00 59.00 72 LYS A N 1
ATOM 566 C CA . LYS A 1 72 ? -26.465 -3.684 17.917 1.00 59.00 72 LYS A CA 1
ATOM 567 C C . LYS A 1 72 ? -26.636 -4.202 19.356 1.00 59.00 72 LYS A C 1
ATOM 569 O O . LYS A 1 72 ? -27.724 -4.645 19.698 1.00 59.00 72 LYS A O 1
ATOM 574 N N . GLY A 1 73 ? -25.589 -4.150 20.188 1.00 55.56 73 GLY A N 1
ATOM 575 C CA . GLY A 1 73 ? -25.640 -4.524 21.609 1.00 55.56 73 GLY A CA 1
ATOM 576 C C . GLY A 1 73 ? -25.783 -3.345 22.579 1.00 55.56 73 GLY A C 1
ATOM 577 O O . GLY A 1 73 ? -26.113 -3.565 23.739 1.00 55.56 73 GLY A O 1
ATOM 578 N N . ALA A 1 74 ? -25.562 -2.104 22.129 1.00 53.31 74 ALA A N 1
ATOM 579 C CA . ALA A 1 74 ? -25.709 -0.908 22.968 1.00 53.31 74 ALA A CA 1
ATOM 580 C C . ALA A 1 74 ? -27.177 -0.460 23.120 1.00 53.31 74 ALA A C 1
ATOM 582 O O . ALA A 1 74 ? -27.512 0.217 24.088 1.00 53.31 74 ALA A O 1
ATOM 583 N N . ASP A 1 75 ? -28.058 -0.909 22.221 1.00 51.88 75 ASP A N 1
ATOM 584 C CA . ASP A 1 75 ? -29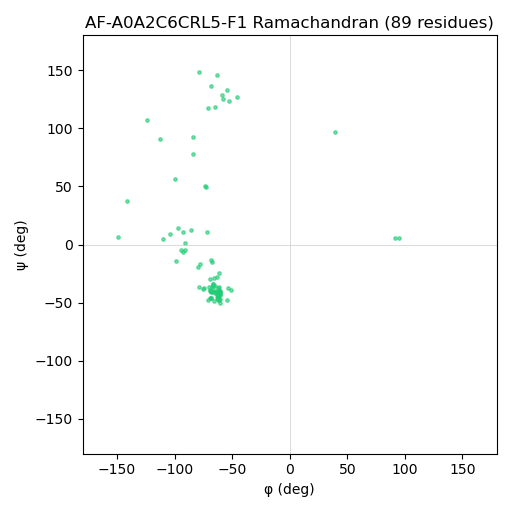.492 -0.591 22.254 1.00 51.88 75 ASP A CA 1
ATOM 585 C C . ASP A 1 75 ? -30.322 -1.627 23.045 1.00 51.88 75 ASP A C 1
ATOM 587 O O . ASP A 1 75 ? -31.510 -1.427 23.283 1.00 51.88 75 ASP A O 1
ATOM 591 N N . ALA A 1 76 ? -29.699 -2.714 23.524 1.00 52.53 76 ALA A N 1
ATOM 592 C CA . ALA A 1 76 ? -30.333 -3.743 24.361 1.00 52.53 76 ALA A CA 1
ATOM 593 C C . ALA A 1 76 ? -30.092 -3.540 25.876 1.00 52.53 76 ALA A C 1
ATOM 595 O O . ALA A 1 76 ? -30.305 -4.455 26.666 1.00 52.53 76 ALA A O 1
ATOM 596 N N . GLY A 1 77 ? -29.620 -2.355 26.285 1.00 48.06 77 GLY A N 1
ATOM 597 C CA . GLY A 1 77 ? -29.260 -2.028 27.674 1.00 48.06 77 GLY A CA 1
ATOM 598 C C . GLY A 1 77 ? -30.178 -1.028 28.385 1.00 48.06 77 GLY A C 1
ATOM 599 O O . GLY A 1 77 ? -29.885 -0.645 29.512 1.00 48.06 77 GLY A O 1
ATOM 600 N N . THR A 1 78 ? -31.282 -0.589 27.768 1.00 56.19 78 THR A N 1
ATOM 601 C CA . THR A 1 78 ? -32.307 0.245 28.433 1.00 56.19 78 THR A CA 1
ATOM 602 C C . THR A 1 78 ? -33.498 -0.610 28.867 1.00 56.19 78 THR A C 1
ATOM 604 O O . THR A 1 78 ? -34.646 -0.347 28.533 1.00 56.19 78 THR A O 1
ATOM 607 N N . SER A 1 79 ? -33.262 -1.645 29.666 1.00 57.19 79 SER A N 1
ATOM 608 C CA . SER A 1 79 ? -34.303 -2.108 30.585 1.00 57.19 79 SER A CA 1
ATOM 609 C C . SER A 1 79 ? -34.203 -1.244 31.838 1.00 57.19 79 SER A C 1
ATOM 611 O O . SER A 1 79 ? -33.619 -1.655 32.840 1.00 57.19 79 SER A O 1
ATOM 613 N N . ARG A 1 80 ? -34.729 -0.008 31.772 1.00 62.53 80 ARG A N 1
ATOM 614 C CA . ARG A 1 80 ? -35.049 0.727 33.004 1.00 62.53 80 ARG A CA 1
ATOM 615 C C . ARG A 1 80 ? -35.926 -0.210 33.845 1.00 62.53 80 ARG A C 1
ATOM 617 O O . ARG A 1 80 ? -36.944 -0.663 33.311 1.00 62.53 80 ARG A O 1
ATOM 624 N N . PRO A 1 81 ? -35.572 -0.539 35.099 1.00 64.75 81 PRO A N 1
ATOM 625 C CA . PRO A 1 81 ? -36.505 -1.252 35.953 1.00 64.75 81 PRO A CA 1
ATOM 626 C C . PRO A 1 81 ? -37.772 -0.398 36.057 1.00 64.75 81 PRO A C 1
ATOM 628 O O . PRO A 1 81 ? -37.709 0.800 36.342 1.00 64.75 81 PRO A O 1
ATOM 631 N N . LYS A 1 82 ? -38.919 -0.994 35.721 1.00 66.94 82 LYS A N 1
ATOM 632 C CA . LYS A 1 82 ? -40.226 -0.356 35.876 1.00 66.94 82 LYS A CA 1
ATOM 633 C C . LYS A 1 82 ? -40.382 -0.004 37.363 1.00 66.94 82 LYS A C 1
ATOM 635 O O . LYS A 1 82 ? -40.163 -0.902 38.178 1.00 66.94 82 LYS A O 1
ATOM 640 N N . PRO A 1 83 ? -40.727 1.243 37.730 1.00 65.50 83 PRO A N 1
ATOM 641 C CA . PRO A 1 83 ? -40.993 1.581 39.123 1.00 65.50 83 PRO A CA 1
ATOM 642 C C . PRO A 1 83 ? -42.066 0.641 39.676 1.00 65.50 83 PRO A C 1
ATOM 644 O O . PRO A 1 83 ? -43.074 0.377 39.008 1.00 65.50 83 PRO A O 1
ATOM 647 N N . LEU A 1 84 ? -41.814 0.089 40.862 1.00 72.94 84 LEU A N 1
ATOM 648 C CA . LEU A 1 84 ? -42.809 -0.687 41.592 1.00 72.94 84 LEU A CA 1
ATOM 649 C C . LEU A 1 84 ? -43.914 0.278 42.051 1.00 72.94 84 LEU A C 1
ATOM 651 O O . LEU A 1 84 ? -43.588 1.365 42.516 1.00 72.94 84 LEU A O 1
ATOM 655 N N . PRO A 1 85 ? -45.202 -0.083 41.928 1.00 69.88 85 PRO A N 1
ATOM 656 C CA . PRO A 1 85 ? -46.340 0.810 42.174 1.00 69.88 85 PRO A CA 1
ATOM 657 C C . PRO A 1 85 ? -46.584 1.134 43.667 1.00 69.88 85 PRO A C 1
ATOM 659 O O . PRO A 1 85 ? -47.703 1.008 44.153 1.00 69.88 85 PRO A O 1
ATOM 662 N N . GLY A 1 86 ? -45.551 1.539 44.411 1.00 68.06 86 GLY A N 1
ATOM 663 C CA . GLY A 1 86 ? -45.622 1.788 45.855 1.00 68.06 86 GLY A CA 1
ATOM 664 C C . GLY A 1 86 ? -44.688 2.874 46.400 1.00 68.06 86 GLY A C 1
ATOM 665 O O . GLY A 1 86 ? -44.635 3.046 47.611 1.00 68.06 86 GLY A O 1
ATOM 666 N N . ASP A 1 87 ? -43.965 3.613 45.557 1.00 64.75 87 ASP A N 1
ATOM 667 C CA . ASP A 1 87 ? -42.972 4.617 45.975 1.00 64.75 87 ASP A CA 1
ATOM 668 C C . ASP A 1 87 ? -43.442 6.082 45.848 1.00 64.75 87 ASP A C 1
ATOM 670 O O . ASP A 1 87 ? -42.666 7.003 46.082 1.00 64.75 87 ASP A O 1
ATOM 674 N N . GLN A 1 88 ? -44.724 6.336 45.555 1.00 68.75 88 GLN A N 1
ATOM 675 C CA . GLN A 1 88 ? -45.265 7.700 45.398 1.00 68.75 88 GLN A CA 1
ATOM 676 C C . GLN A 1 88 ? -45.717 8.381 46.706 1.00 68.75 88 GLN A C 1
ATOM 678 O O . GLN A 1 88 ? -46.398 9.402 46.649 1.00 68.75 88 GLN A O 1
ATOM 683 N N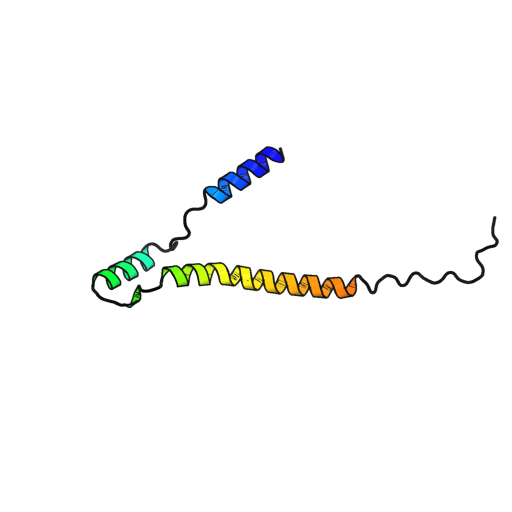 . HIS A 1 89 ? -45.371 7.852 47.885 1.00 57.94 89 HIS A N 1
ATOM 684 C CA . HIS A 1 89 ? -45.946 8.341 49.148 1.00 57.94 89 HIS A CA 1
ATOM 685 C C . HIS A 1 89 ? -44.988 8.420 50.348 1.00 57.94 89 HIS A C 1
ATOM 687 O O . HIS A 1 89 ? -45.413 8.202 51.479 1.00 57.94 89 HIS A O 1
ATOM 693 N N . LEU A 1 90 ? -43.723 8.799 50.149 1.00 65.88 90 LEU A N 1
ATOM 694 C CA . LEU A 1 90 ? -42.900 9.286 51.265 1.00 65.88 90 LEU A CA 1
ATOM 695 C C . LEU A 1 90 ? -42.346 10.690 50.976 1.00 65.88 90 LEU A C 1
ATOM 697 O O . LEU A 1 90 ? -41.454 10.852 50.145 1.00 65.88 90 LEU A O 1
ATOM 701 N N . ASN A 1 91 ? -42.920 11.676 51.680 1.00 56.72 91 ASN A N 1
ATOM 702 C CA . ASN A 1 91 ? -42.225 12.891 52.116 1.00 56.72 91 ASN A CA 1
ATOM 703 C C . ASN A 1 91 ? -41.360 12.557 53.334 1.00 56.72 91 ASN A C 1
ATOM 705 O O . ASN A 1 91 ? -41.808 11.693 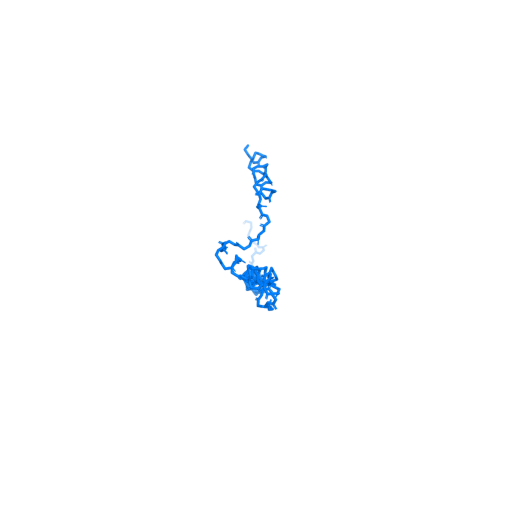54.125 1.00 56.72 91 ASN A O 1
#

pLDDT: mean 72.74, std 13.82, range [47.28, 96.69]

Radius of gyration: 28.24 Å; Cα contacts (8 Å, |Δi|>4): 17; chains: 1; bounding box: 63×33×77 Å

Mean predicted aligned error: 17.99 Å

Solvent-accessible surface area (backbone atoms only — not comparable to full-atom values): 5731 Å² total; per-residue (Å²): 108,71,70,56,54,50,51,52,52,51,52,53,65,72,63,56,70,82,89,74,62,96,48,66,67,66,50,52,54,26,52,53,41,36,75,73,74,41,69,89,35,73,60,56,71,58,51,51,55,48,66,63,46,47,60,54,51,54,51,52,50,53,51,50,52,53,52,58,56,54,55,70,57,65,75,73,68,76,75,69,79,75,80,68,99,77,75,92,79,78,132

Sequence (91 aa):
MQRFTLFLLLLVFFALPELAAQCPMCRATAETNLANGGTEGQGLNNGIMYMLGMPYLVIGTIAFFWWRNRRKGADAGTSRPKPLPGDQHLN